Protein AF-A0A3P5XQK7-F1 (afdb_monomer)

Mean predicted aligned error: 13.35 Å

Radius of gyration: 26.43 Å; Cα contacts (8 Å, |Δi|>4): 18; chains: 1; bounding box: 70×14×79 Å

Organism: NCBI:txid2483812

Structure (mmCIF, N/CA/C/O backbone):
data_AF-A0A3P5XQK7-F1
#
_entry.id   AF-A0A3P5XQK7-F1
#
loop_
_atom_site.group_PDB
_atom_site.id
_atom_site.type_symbol
_atom_site.label_atom_id
_atom_site.label_alt_id
_atom_site.label_comp_id
_atom_site.label_asym_id
_atom_site.label_entity_id
_atom_site.label_seq_id
_atom_site.pdbx_PDB_ins_code
_atom_site.Cartn_x
_atom_site.Cartn_y
_atom_site.Cartn_z
_atom_site.occupancy
_atom_site.B_iso_or_equiv
_atom_site.auth_seq_id
_atom_site.auth_comp_id
_atom_site.auth_asym_id
_atom_site.auth_atom_id
_atom_site.pdbx_PDB_model_num
ATOM 1 N N . MET A 1 1 ? -50.147 -5.275 32.684 1.00 55.19 1 MET A N 1
ATOM 2 C CA . MET A 1 1 ? -49.067 -4.260 32.734 1.00 55.19 1 MET A CA 1
ATOM 3 C C . MET A 1 1 ? -47.703 -4.946 32.575 1.00 55.19 1 MET A C 1
ATOM 5 O O . MET A 1 1 ? -46.856 -4.848 33.449 1.00 55.19 1 MET A O 1
ATOM 9 N N . SER A 1 2 ? -47.513 -5.702 31.484 1.00 58.75 2 SER A N 1
ATOM 10 C CA . SER A 1 2 ? -46.367 -6.619 31.289 1.00 58.75 2 SER A CA 1
ATOM 11 C C . SER A 1 2 ? -45.849 -6.693 29.844 1.00 58.75 2 SER A C 1
ATOM 13 O O . SER A 1 2 ? -44.733 -7.165 29.638 1.00 58.75 2 SER A O 1
ATOM 15 N N . ASP A 1 3 ? -46.613 -6.202 28.860 1.00 56.38 3 ASP A N 1
ATOM 16 C CA . ASP A 1 3 ? -46.221 -6.237 27.440 1.00 56.38 3 ASP A CA 1
ATOM 17 C C . ASP A 1 3 ? -45.627 -4.916 26.940 1.00 56.38 3 ASP A C 1
ATOM 19 O O . ASP A 1 3 ? -44.671 -4.926 26.171 1.00 56.38 3 ASP A O 1
ATOM 23 N N . LEU A 1 4 ? -46.084 -3.775 27.465 1.00 57.34 4 LEU A N 1
ATOM 24 C CA . LEU A 1 4 ? -45.554 -2.450 27.105 1.00 57.34 4 LEU A CA 1
ATOM 25 C C . LEU A 1 4 ? -44.097 -2.249 27.559 1.00 57.34 4 LEU A C 1
ATOM 27 O O . LEU A 1 4 ? -43.296 -1.657 26.842 1.00 57.34 4 LEU A O 1
ATOM 31 N N . ALA A 1 5 ? -43.720 -2.807 28.715 1.00 58.62 5 ALA A N 1
ATOM 32 C CA . ALA A 1 5 ? -42.328 -2.807 29.171 1.00 58.62 5 ALA A CA 1
ATOM 33 C C . ALA A 1 5 ? -41.444 -3.732 28.314 1.00 58.62 5 ALA A C 1
ATOM 35 O O . ALA A 1 5 ? -40.270 -3.447 28.104 1.00 58.62 5 ALA A O 1
ATOM 36 N N . ARG A 1 6 ? -42.011 -4.819 27.773 1.00 59.19 6 ARG A N 1
ATOM 37 C CA . ARG A 1 6 ? -41.290 -5.803 26.954 1.00 59.19 6 ARG A CA 1
ATOM 38 C C . ARG A 1 6 ? -41.038 -5.290 25.533 1.00 59.19 6 ARG A C 1
ATOM 40 O O . ARG A 1 6 ? -39.941 -5.468 25.013 1.00 59.19 6 ARG A O 1
ATOM 47 N N . GLN A 1 7 ? -42.016 -4.594 24.950 1.00 58.22 7 GLN A N 1
ATOM 48 C CA . GLN A 1 7 ? -41.923 -4.000 23.612 1.00 58.22 7 GLN A CA 1
ATOM 49 C C . GLN A 1 7 ? -40.925 -2.829 23.558 1.00 58.22 7 GLN A C 1
ATOM 51 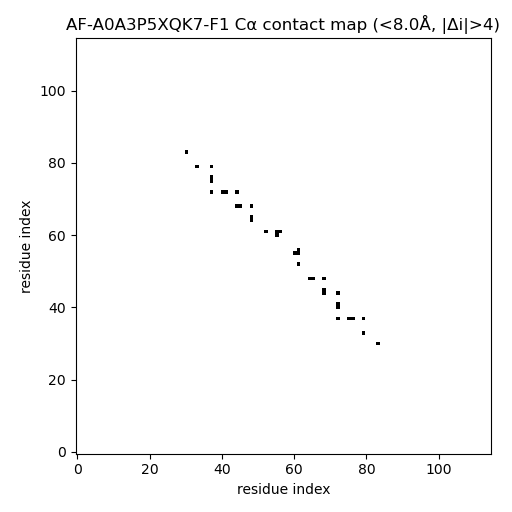O O . GLN A 1 7 ? -40.203 -2.672 22.573 1.00 58.22 7 GLN A O 1
ATOM 56 N N . ASN A 1 8 ? -40.818 -2.053 24.644 1.00 55.12 8 ASN A N 1
ATOM 57 C CA . ASN A 1 8 ? -39.834 -0.974 24.757 1.00 55.12 8 ASN A CA 1
ATOM 58 C C . ASN A 1 8 ? -38.393 -1.520 24.882 1.00 55.12 8 ASN A C 1
ATOM 60 O O . ASN A 1 8 ? -37.475 -1.025 24.235 1.00 55.12 8 ASN A O 1
ATOM 64 N N . VAL A 1 9 ? -38.192 -2.612 25.631 1.00 58.72 9 VAL A N 1
ATOM 65 C CA . VAL A 1 9 ? -36.874 -3.267 25.776 1.00 58.72 9 VAL A CA 1
ATOM 66 C C . VAL A 1 9 ? -36.442 -3.993 24.489 1.00 58.72 9 VAL A C 1
ATOM 68 O O . VAL A 1 9 ? -35.259 -3.971 24.139 1.00 58.72 9 VAL A O 1
ATOM 71 N N . SER A 1 10 ? -37.374 -4.586 23.729 1.00 57.81 10 SER A N 1
ATOM 72 C CA . SER A 1 10 ? -37.054 -5.198 22.427 1.00 57.81 10 SER A CA 1
ATOM 73 C C . SER A 1 10 ? -36.723 -4.168 21.340 1.00 57.81 10 SER A C 1
ATOM 75 O O . SER A 1 10 ? -35.896 -4.440 20.476 1.00 57.81 10 SER A O 1
ATOM 77 N N . GLY A 1 11 ? -37.341 -2.980 21.382 1.00 57.78 11 GLY A N 1
ATOM 78 C CA . GLY A 1 11 ? -37.035 -1.880 20.459 1.00 57.78 11 GLY A 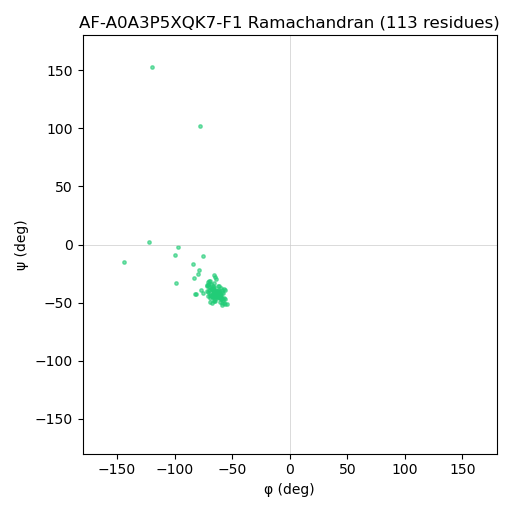CA 1
ATOM 79 C C . GLY A 1 11 ? -35.641 -1.280 20.677 1.00 57.78 11 GLY A C 1
ATOM 80 O O . GLY A 1 11 ? -34.937 -1.001 19.708 1.00 57.78 11 GLY A O 1
ATOM 81 N N . LEU A 1 12 ? -35.209 -1.159 21.937 1.00 59.72 12 LEU A N 1
ATOM 82 C CA . LEU A 1 12 ? -33.872 -0.670 22.304 1.00 59.72 12 LEU A CA 1
ATOM 83 C C . LEU A 1 12 ? -32.763 -1.662 21.911 1.00 59.72 12 LEU A C 1
ATOM 85 O O . LEU A 1 12 ? -31.784 -1.284 21.275 1.00 59.72 12 LEU A O 1
ATOM 89 N N . THR A 1 13 ? -32.958 -2.951 22.204 1.00 62.06 13 THR A N 1
ATOM 90 C CA . THR A 1 13 ? -31.980 -4.010 21.879 1.00 62.06 13 THR A CA 1
ATOM 91 C C . THR A 1 13 ? -31.906 -4.321 20.377 1.00 62.06 13 THR A C 1
ATOM 93 O O . THR A 1 13 ? -30.827 -4.586 19.841 1.00 62.06 13 THR A O 1
ATOM 96 N N . GLY A 1 14 ? -33.033 -4.242 19.662 1.00 61.69 14 GLY A N 1
ATOM 97 C CA . GLY A 1 14 ? -33.084 -4.390 18.206 1.00 61.69 14 GLY A CA 1
ATOM 98 C C . GLY A 1 14 ? -32.367 -3.255 17.466 1.00 61.69 14 GLY A C 1
ATOM 99 O O . GLY A 1 14 ? -31.567 -3.527 16.573 1.00 61.69 14 GLY A O 1
ATOM 100 N N . GLY A 1 15 ? -32.591 -2.001 17.877 1.00 67.31 15 GLY A N 1
ATOM 101 C CA . GLY A 1 15 ? -31.975 -0.820 17.261 1.00 67.31 15 GLY A CA 1
ATOM 102 C C . GLY A 1 15 ? -30.457 -0.731 17.459 1.00 67.31 15 GLY A C 1
ATOM 103 O O . GLY A 1 15 ? -29.732 -0.456 16.502 1.00 67.31 15 GLY A O 1
ATOM 104 N N . GLU A 1 16 ? -29.955 -1.029 18.663 1.00 63.59 16 GLU A N 1
ATOM 105 C CA . GLU A 1 16 ? -28.508 -1.064 18.931 1.00 63.59 16 GLU A CA 1
ATOM 106 C C . GLU A 1 16 ? -27.797 -2.155 18.123 1.00 63.59 16 GLU A C 1
ATOM 108 O O . GLU A 1 16 ? -26.713 -1.925 17.578 1.00 63.59 16 GLU A O 1
ATOM 113 N N . SER A 1 17 ? -28.407 -3.339 18.001 1.00 69.44 17 SER A N 1
ATOM 114 C CA . SER A 1 17 ? -27.805 -4.464 17.277 1.00 69.44 17 SER A CA 1
ATOM 115 C C . SER A 1 17 ? -27.748 -4.254 15.757 1.00 69.44 17 SER A C 1
ATOM 117 O O . SER A 1 17 ? -26.776 -4.680 15.126 1.00 69.44 17 SER A O 1
ATOM 119 N N . ASP A 1 18 ? -28.730 -3.565 15.167 1.00 74.94 18 ASP A N 1
ATOM 120 C CA . ASP A 1 18 ? -28.763 -3.249 13.733 1.00 74.94 18 ASP A CA 1
ATOM 121 C C . ASP A 1 18 ? -27.792 -2.114 13.364 1.00 74.94 18 ASP A C 1
ATOM 123 O O . ASP A 1 18 ? -27.038 -2.214 12.390 1.00 74.94 18 ASP A O 1
ATOM 127 N N . LEU A 1 19 ? -27.719 -1.071 14.199 1.00 74.25 19 LEU A N 1
ATOM 128 C CA . LEU A 1 19 ? -26.748 0.012 14.041 1.00 74.25 19 LEU A CA 1
ATOM 129 C C . LEU A 1 19 ? -25.309 -0.510 14.175 1.00 74.25 19 LEU A C 1
ATOM 131 O O . LEU A 1 19 ? -24.464 -0.244 13.318 1.00 74.25 19 LEU A O 1
ATOM 135 N N . THR A 1 20 ? -25.055 -1.334 15.195 1.00 72.12 20 THR A N 1
ATOM 136 C CA . THR A 1 20 ? -23.758 -1.992 15.411 1.00 72.12 20 THR A CA 1
ATOM 137 C C . THR A 1 20 ? -23.395 -2.902 14.237 1.00 72.12 20 THR A C 1
ATOM 139 O O . THR A 1 20 ? -22.262 -2.863 13.751 1.00 72.12 20 THR A O 1
ATOM 142 N N . ARG A 1 21 ? -24.354 -3.678 13.706 1.00 70.00 21 ARG A N 1
ATOM 143 C CA . ARG A 1 21 ? -24.147 -4.482 12.489 1.00 70.00 21 ARG A CA 1
ATOM 144 C C . ARG A 1 21 ? -23.724 -3.624 11.310 1.00 70.00 21 ARG A C 1
ATOM 146 O O . ARG A 1 21 ? -22.720 -3.949 10.681 1.00 70.00 21 ARG A O 1
ATOM 153 N N . ARG A 1 22 ? -24.456 -2.542 11.028 1.00 69.31 22 ARG A N 1
ATOM 154 C CA . ARG A 1 22 ? -24.185 -1.646 9.895 1.00 69.31 22 ARG A CA 1
ATOM 155 C C . ARG A 1 22 ? -22.793 -1.030 9.967 1.00 69.31 22 ARG A C 1
ATOM 157 O O . ARG A 1 22 ? -22.069 -1.092 8.971 1.00 69.31 22 ARG A O 1
ATOM 164 N N . ILE A 1 23 ? -22.399 -0.530 11.137 1.00 66.44 23 ILE A N 1
ATOM 165 C CA . ILE A 1 23 ? -21.072 0.055 11.378 1.00 66.44 23 ILE A CA 1
ATOM 166 C C . ILE A 1 23 ? -19.967 -0.979 11.113 1.00 66.44 23 ILE A C 1
ATOM 168 O O . ILE A 1 23 ? -19.011 -0.699 10.387 1.00 66.44 23 ILE A O 1
ATOM 172 N N . ILE A 1 24 ? -20.123 -2.208 11.616 1.00 67.75 24 ILE A N 1
ATOM 173 C CA . ILE A 1 24 ? -19.135 -3.280 11.419 1.00 67.75 24 ILE A CA 1
ATOM 174 C C . ILE A 1 24 ? -19.051 -3.704 9.943 1.00 67.75 24 ILE A C 1
ATOM 176 O O . ILE A 1 24 ? -17.952 -3.946 9.436 1.00 67.75 24 ILE A O 1
ATOM 180 N N . THR A 1 25 ? -20.180 -3.775 9.228 1.00 69.31 25 THR A N 1
ATOM 181 C CA . THR A 1 25 ? -20.182 -4.093 7.788 1.00 69.31 25 THR A CA 1
ATOM 182 C C . THR A 1 25 ? -19.559 -3.003 6.926 1.00 69.31 25 THR A C 1
ATOM 184 O O . THR A 1 25 ? -18.847 -3.343 5.983 1.00 69.31 25 THR A O 1
ATOM 187 N N . MET A 1 26 ? -19.781 -1.720 7.235 1.00 70.31 26 MET A N 1
ATOM 188 C CA . MET A 1 26 ? -19.134 -0.621 6.509 1.00 70.31 26 MET A CA 1
ATOM 189 C C . MET A 1 26 ? -17.618 -0.655 6.719 1.00 70.31 26 MET A C 1
ATOM 191 O O . MET A 1 26 ? -16.874 -0.723 5.745 1.00 70.31 26 MET A O 1
ATOM 195 N N . HIS A 1 27 ? -17.158 -0.773 7.969 1.00 69.75 27 HIS A N 1
ATOM 196 C CA . HIS A 1 27 ? -15.726 -0.809 8.271 1.00 69.75 27 HIS A CA 1
ATOM 197 C C . HIS A 1 27 ? -15.005 -1.997 7.612 1.00 69.75 27 HIS A C 1
ATOM 199 O O . HIS A 1 27 ? -13.961 -1.828 6.984 1.00 69.75 27 HIS A O 1
ATOM 205 N N . ARG A 1 28 ? -15.570 -3.213 7.681 1.00 74.75 28 ARG A N 1
ATOM 206 C CA . ARG A 1 28 ? -14.974 -4.386 7.011 1.00 74.75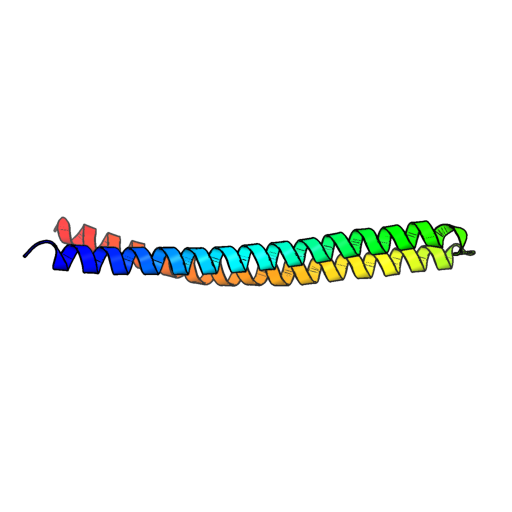 28 ARG A CA 1
ATOM 207 C C . ARG A 1 28 ? -14.910 -4.225 5.495 1.00 74.75 28 ARG A C 1
ATOM 209 O O . ARG A 1 28 ? -13.956 -4.703 4.879 1.00 74.75 28 ARG A O 1
ATOM 216 N N . ARG A 1 29 ? -15.909 -3.578 4.892 1.00 79.25 29 ARG A N 1
ATOM 217 C CA . ARG A 1 29 ? -15.938 -3.329 3.450 1.00 79.25 29 ARG A CA 1
ATOM 218 C C . ARG A 1 29 ? -14.850 -2.342 3.042 1.00 79.25 29 ARG A C 1
ATOM 220 O O . ARG A 1 29 ? -14.129 -2.641 2.097 1.00 79.25 29 ARG A O 1
ATOM 227 N N . ASP A 1 30 ? -14.673 -1.254 3.781 1.00 84.25 30 ASP A N 1
ATOM 228 C CA . ASP A 1 30 ? -13.655 -0.242 3.474 1.00 84.25 30 ASP A CA 1
ATOM 229 C C . ASP A 1 30 ? -12.239 -0.829 3.559 1.00 84.25 30 ASP A C 1
ATOM 231 O O . ASP A 1 30 ? -11.426 -0.643 2.653 1.00 84.25 30 ASP A O 1
ATOM 235 N N . VAL A 1 31 ? -11.975 -1.658 4.577 1.00 86.50 31 VAL A N 1
ATOM 236 C CA . VAL A 1 31 ? -10.704 -2.391 4.706 1.00 86.50 31 VAL A CA 1
ATOM 237 C C . VAL A 1 31 ? -10.512 -3.398 3.566 1.00 86.50 31 VAL A C 1
ATOM 239 O O . VAL A 1 31 ? -9.415 -3.517 3.022 1.00 86.50 31 VAL A O 1
ATOM 242 N N . THR A 1 32 ? -11.569 -4.114 3.171 1.00 88.62 32 THR A N 1
ATOM 243 C CA . THR A 1 32 ? -11.506 -5.088 2.065 1.00 88.62 32 THR A CA 1
ATOM 244 C C . THR A 1 32 ? -11.199 -4.400 0.738 1.00 88.62 32 THR A C 1
ATOM 246 O O . THR A 1 32 ? -10.366 -4.879 -0.028 1.00 88.62 32 THR A O 1
ATOM 249 N N . VAL A 1 33 ? -11.837 -3.258 0.472 1.00 89.81 33 VAL A N 1
ATOM 250 C CA . VAL A 1 33 ? -11.599 -2.460 -0.735 1.00 89.81 33 VAL A CA 1
ATOM 251 C C . VAL A 1 33 ? -10.167 -1.922 -0.745 1.00 89.81 33 VAL A C 1
ATOM 253 O O . VAL A 1 33 ? -9.494 -2.039 -1.766 1.00 89.81 33 VAL A O 1
ATOM 256 N N . ALA A 1 34 ? -9.663 -1.423 0.387 1.00 90.25 34 ALA A N 1
ATOM 257 C CA . ALA A 1 34 ? -8.278 -0.967 0.505 1.00 90.25 34 ALA A CA 1
ATOM 258 C C . ALA A 1 34 ? -7.271 -2.078 0.155 1.00 90.25 34 ALA A C 1
ATOM 260 O O . ALA A 1 34 ? -6.365 -1.865 -0.651 1.00 90.25 34 ALA A O 1
ATOM 261 N N . TRP A 1 35 ? -7.464 -3.291 0.682 1.00 91.12 35 TRP A N 1
ATOM 262 C CA . TRP A 1 35 ? -6.615 -4.437 0.341 1.00 91.12 35 TRP A CA 1
ATOM 263 C C . TRP A 1 35 ? -6.755 -4.881 -1.117 1.00 91.12 35 TRP A C 1
ATOM 265 O O . TRP A 1 35 ? -5.752 -5.226 -1.742 1.00 91.12 35 TRP A O 1
ATOM 275 N N . ALA A 1 36 ? -7.962 -4.838 -1.685 1.00 94.25 36 ALA A N 1
ATOM 276 C CA . ALA A 1 36 ? -8.176 -5.136 -3.099 1.00 94.25 36 ALA A CA 1
ATOM 277 C C . ALA A 1 36 ? -7.411 -4.158 -4.009 1.00 94.25 36 ALA A C 1
ATOM 279 O O . ALA A 1 36 ? -6.795 -4.590 -4.983 1.00 94.25 36 ALA A O 1
ATOM 280 N N . PHE A 1 37 ? -7.382 -2.866 -3.665 1.00 91.44 37 PHE A N 1
ATOM 281 C CA . PHE A 1 37 ? -6.588 -1.865 -4.384 1.00 91.44 37 PHE A CA 1
ATOM 282 C C . PHE A 1 37 ? -5.083 -2.127 -4.290 1.00 91.44 37 PHE A C 1
ATOM 284 O O . PHE A 1 37 ? -4.400 -2.070 -5.312 1.00 91.44 37 PHE A O 1
ATOM 291 N N . VAL A 1 38 ? -4.570 -2.464 -3.100 1.00 95.19 38 VAL A N 1
ATOM 292 C CA . VAL A 1 38 ? -3.152 -2.820 -2.916 1.00 95.19 38 VAL A CA 1
ATOM 293 C C . VAL A 1 38 ? -2.789 -4.015 -3.796 1.00 95.19 38 VAL A C 1
ATOM 295 O O . VAL A 1 38 ? -1.849 -3.935 -4.584 1.00 95.19 38 VAL A O 1
ATOM 298 N N . LEU A 1 39 ? -3.558 -5.104 -3.722 1.00 96.62 39 LEU A N 1
ATOM 299 C CA . LEU A 1 39 ? -3.311 -6.301 -4.529 1.00 96.62 39 LEU A CA 1
ATOM 300 C C . LEU A 1 39 ? -3.393 -6.005 -6.032 1.00 96.62 39 LEU A C 1
ATOM 302 O O . LEU A 1 39 ? -2.524 -6.431 -6.790 1.00 96.62 39 LEU A O 1
ATOM 306 N N . GLY A 1 40 ? -4.393 -5.232 -6.462 1.00 96.81 40 GLY A N 1
ATOM 307 C CA . GLY A 1 40 ? -4.527 -4.803 -7.853 1.00 96.81 40 GLY A CA 1
ATOM 308 C C . GLY A 1 40 ? -3.308 -4.022 -8.348 1.00 96.81 40 GLY A C 1
ATOM 309 O O . GLY A 1 40 ? -2.822 -4.276 -9.450 1.00 96.81 40 GLY A O 1
ATOM 310 N N . LEU A 1 41 ? -2.765 -3.122 -7.523 1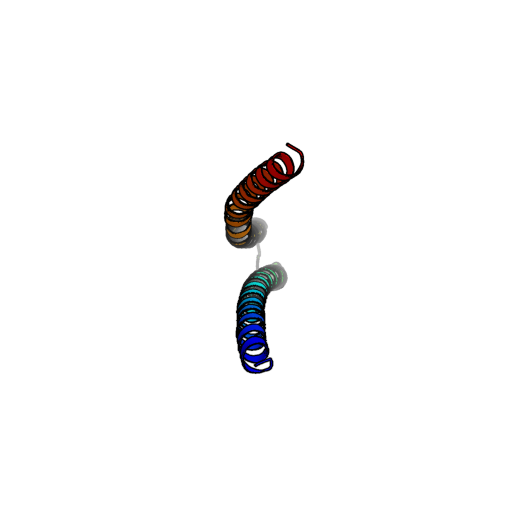.00 96.62 41 LEU A N 1
ATOM 311 C CA . LEU A 1 41 ? -1.560 -2.366 -7.858 1.00 96.62 41 LEU A CA 1
ATOM 312 C C . LEU A 1 41 ? -0.324 -3.271 -7.951 1.00 96.62 41 LEU A C 1
ATOM 314 O O . LEU A 1 41 ? 0.441 -3.145 -8.906 1.00 96.62 41 LEU A O 1
ATOM 318 N N . TRP A 1 42 ? -0.158 -4.213 -7.019 1.00 97.50 42 TRP A N 1
ATOM 319 C CA . TRP A 1 42 ? 0.898 -5.230 -7.076 1.00 97.50 42 TRP A CA 1
ATOM 320 C C . TRP A 1 42 ? 0.866 -6.009 -8.388 1.00 97.50 42 TRP A C 1
ATOM 322 O O . TRP A 1 42 ? 1.877 -6.068 -9.092 1.00 97.50 42 TRP A O 1
ATOM 332 N N . PHE A 1 43 ? -0.299 -6.540 -8.763 1.00 98.06 43 PHE A N 1
ATOM 333 C CA . PHE A 1 43 ? -0.444 -7.269 -10.020 1.00 98.06 43 PHE A CA 1
ATOM 334 C C . PHE A 1 43 ? -0.185 -6.387 -11.238 1.00 98.06 43 PHE A C 1
ATOM 336 O O . PHE A 1 43 ? 0.512 -6.820 -12.151 1.00 98.06 43 PHE A O 1
ATOM 343 N N . SER A 1 44 ? -0.684 -5.150 -11.238 1.00 97.06 44 SER A N 1
ATOM 344 C CA . SER A 1 44 ? -0.473 -4.202 -12.334 1.00 97.06 44 SER A CA 1
ATOM 345 C C . SER A 1 44 ? 1.013 -3.897 -12.552 1.00 97.06 44 SER A C 1
ATOM 347 O O . SER A 1 44 ? 1.519 -4.044 -13.663 1.00 97.06 44 SER A O 1
ATOM 349 N N . ILE A 1 45 ? 1.750 -3.555 -11.490 1.00 96.56 45 ILE A N 1
ATOM 350 C CA . ILE A 1 45 ? 3.180 -3.229 -11.587 1.00 96.56 45 ILE A CA 1
ATOM 351 C C . ILE A 1 45 ? 4.005 -4.450 -12.010 1.00 96.56 45 ILE A C 1
ATOM 353 O O . ILE A 1 45 ? 4.869 -4.323 -12.877 1.00 96.56 45 ILE A O 1
ATOM 357 N N . ILE A 1 46 ? 3.729 -5.636 -11.456 1.00 95.81 46 ILE A N 1
ATOM 358 C CA . ILE A 1 46 ? 4.420 -6.875 -11.853 1.00 95.81 46 ILE A CA 1
ATOM 359 C C . ILE A 1 46 ? 4.129 -7.210 -13.318 1.00 95.81 46 ILE A C 1
ATOM 361 O O . ILE A 1 46 ? 5.046 -7.530 -14.073 1.00 95.81 46 ILE A O 1
ATOM 365 N N . PHE A 1 47 ? 2.868 -7.108 -13.737 1.00 96.44 47 PHE A N 1
ATOM 366 C CA . PHE A 1 47 ? 2.466 -7.342 -15.119 1.00 96.44 47 PHE A CA 1
ATOM 367 C C . PHE A 1 47 ? 3.202 -6.402 -16.078 1.00 96.44 47 PHE A C 1
ATOM 369 O O . PHE A 1 47 ? 3.782 -6.860 -17.063 1.00 96.44 47 PHE A O 1
ATOM 376 N N . VAL A 1 48 ? 3.250 -5.104 -15.760 1.00 94.81 48 VAL A N 1
ATOM 377 C CA . VAL A 1 48 ? 3.996 -4.116 -16.548 1.00 94.81 48 VAL A CA 1
ATOM 378 C C . VAL A 1 48 ? 5.484 -4.460 -16.580 1.00 94.81 48 VAL A C 1
ATOM 380 O O . VAL A 1 48 ? 6.087 -4.418 -17.651 1.00 94.81 48 VAL A O 1
ATOM 383 N N . ALA A 1 49 ? 6.080 -4.855 -15.453 1.00 93.50 49 ALA A N 1
ATOM 384 C CA . ALA A 1 49 ? 7.494 -5.216 -15.386 1.00 93.50 49 ALA A CA 1
ATOM 385 C C . ALA A 1 49 ? 7.845 -6.408 -16.287 1.00 93.50 49 ALA A C 1
ATOM 387 O O . ALA A 1 49 ? 8.866 -6.381 -16.971 1.00 93.50 49 ALA A O 1
ATOM 388 N N . ILE A 1 50 ? 6.981 -7.424 -16.333 1.00 94.62 50 ILE A N 1
ATOM 389 C CA . ILE A 1 50 ? 7.150 -8.586 -17.213 1.00 94.62 50 ILE A CA 1
ATOM 390 C C . ILE A 1 50 ? 6.947 -8.175 -18.675 1.00 94.62 50 ILE A C 1
ATOM 392 O O . ILE A 1 50 ? 7.791 -8.467 -19.521 1.00 94.62 50 ILE A O 1
ATOM 396 N N . GLY A 1 51 ? 5.856 -7.465 -18.975 1.00 94.06 51 GLY A N 1
ATOM 397 C CA . GLY A 1 51 ? 5.496 -7.078 -20.341 1.00 94.06 51 GLY A CA 1
ATOM 398 C C . GLY A 1 51 ? 6.488 -6.113 -20.991 1.00 94.06 51 GLY A C 1
ATOM 399 O O . GLY A 1 51 ? 6.665 -6.128 -22.206 1.00 94.06 51 GLY A O 1
ATOM 400 N N . THR A 1 52 ? 7.180 -5.303 -20.192 1.00 92.38 52 THR A N 1
ATOM 401 C CA . THR A 1 52 ? 8.174 -4.339 -2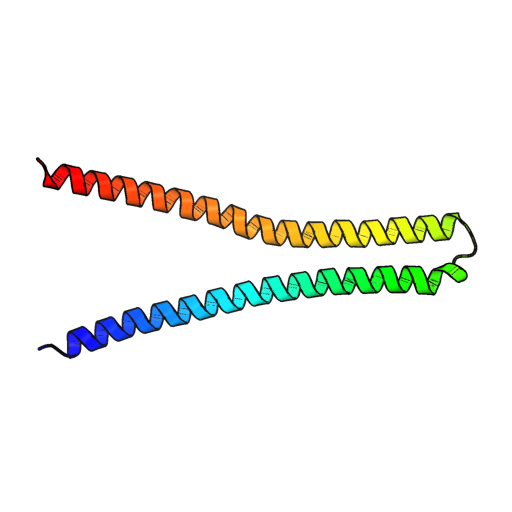0.687 1.00 92.38 52 THR A CA 1
ATOM 402 C C . THR A 1 52 ? 9.613 -4.849 -20.609 1.00 92.38 52 THR A C 1
ATOM 404 O O . THR A 1 52 ? 10.523 -4.166 -21.077 1.00 92.38 52 THR A O 1
ATOM 407 N N . TRP A 1 53 ? 9.856 -6.056 -20.087 1.00 90.25 53 TRP A N 1
ATOM 408 C CA . TRP A 1 53 ? 11.211 -6.564 -19.848 1.00 90.25 53 TRP A CA 1
ATOM 409 C C . TRP A 1 53 ? 12.077 -6.638 -21.116 1.00 90.25 53 TRP A C 1
ATOM 411 O O . TRP A 1 53 ? 13.257 -6.277 -21.095 1.00 90.25 53 TRP A O 1
ATOM 421 N N . SER A 1 54 ? 11.488 -7.071 -22.235 1.00 89.19 54 SER A N 1
ATOM 422 C CA . SER A 1 54 ? 12.146 -7.113 -23.548 1.00 89.19 54 SER A CA 1
ATOM 423 C C . SER A 1 54 ? 12.201 -5.747 -24.239 1.00 89.19 54 SER A C 1
ATOM 425 O O . SER A 1 54 ? 13.061 -5.539 -25.092 1.00 89.19 54 SER A O 1
ATOM 427 N N . LEU A 1 55 ? 11.322 -4.815 -23.856 1.00 88.56 55 LEU A N 1
ATOM 428 C CA . LEU A 1 55 ? 11.288 -3.442 -24.369 1.00 88.56 55 LEU A CA 1
ATOM 429 C C . LEU A 1 55 ? 12.341 -2.552 -23.707 1.00 88.56 55 LEU A C 1
ATOM 431 O O . LEU A 1 55 ? 12.756 -1.573 -24.315 1.00 88.56 55 LEU A O 1
ATOM 435 N N . ALA A 1 56 ? 12.778 -2.882 -22.487 1.00 86.94 56 ALA A N 1
ATOM 436 C CA . ALA A 1 56 ? 13.866 -2.210 -21.787 1.00 86.94 56 ALA A CA 1
ATOM 437 C C . ALA A 1 56 ? 15.227 -2.690 -22.345 1.00 86.94 56 ALA A C 1
ATOM 439 O O . ALA A 1 56 ? 15.688 -3.788 -21.996 1.00 86.94 56 ALA A O 1
ATOM 440 N N . PRO A 1 57 ? 15.895 -1.887 -23.200 1.00 82.81 57 PRO A N 1
ATOM 441 C CA . PRO A 1 57 ? 17.022 -2.357 -24.003 1.00 82.81 57 PRO A CA 1
ATOM 442 C C . PRO A 1 57 ? 18.348 -2.320 -23.234 1.00 82.81 57 PRO A C 1
ATOM 444 O O . PRO A 1 57 ? 19.313 -2.968 -23.627 1.00 82.81 57 PRO A O 1
ATOM 447 N N . THR A 1 58 ? 18.408 -1.577 -22.124 1.00 93.31 58 THR A N 1
ATOM 448 C CA . THR A 1 58 ? 19.613 -1.394 -21.310 1.00 93.31 58 THR A CA 1
ATOM 449 C C . THR A 1 58 ? 19.402 -1.893 -19.884 1.00 93.31 58 THR A C 1
ATOM 451 O O . THR A 1 58 ? 18.291 -1.862 -19.348 1.00 93.31 58 THR A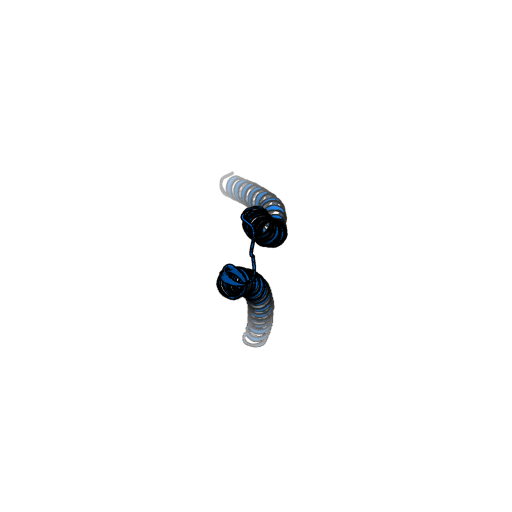 O 1
ATOM 454 N N . GLY A 1 59 ? 20.493 -2.306 -19.231 1.00 91.25 59 GLY A N 1
ATOM 455 C CA . GLY A 1 59 ? 20.467 -2.671 -17.811 1.00 91.25 59 GLY A CA 1
ATOM 456 C C . GLY A 1 59 ? 19.959 -1.528 -16.925 1.00 91.25 59 GLY A C 1
ATOM 457 O O . GLY A 1 59 ? 19.159 -1.763 -16.028 1.00 91.25 59 GLY A O 1
ATOM 458 N N . GLY A 1 60 ? 20.330 -0.281 -17.241 1.00 93.69 60 GLY A N 1
ATOM 459 C CA . GLY A 1 60 ? 19.858 0.904 -16.519 1.00 93.69 60 GLY A CA 1
ATOM 460 C C . GLY A 1 60 ? 18.340 1.091 -16.582 1.00 93.69 60 GLY A C 1
ATOM 461 O O . GLY A 1 60 ? 17.722 1.354 -15.554 1.00 93.69 60 GLY A O 1
ATOM 462 N N . ALA A 1 61 ? 17.721 0.884 -17.750 1.00 91.88 61 ALA A N 1
ATOM 463 C CA . ALA A 1 61 ? 16.267 0.971 -17.893 1.00 91.88 61 ALA A CA 1
ATOM 464 C C . ALA A 1 61 ? 15.541 -0.097 -17.058 1.00 91.88 61 ALA A C 1
ATOM 466 O O . ALA A 1 61 ? 14.540 0.203 -16.411 1.00 91.88 61 ALA A O 1
ATOM 467 N N . ARG A 1 62 ? 16.076 -1.325 -17.010 1.00 93.81 62 ARG A N 1
ATOM 468 C CA . ARG A 1 62 ? 15.524 -2.408 -16.176 1.00 93.81 62 ARG A CA 1
ATOM 469 C C . ARG A 1 62 ? 15.652 -2.093 -14.689 1.00 93.81 62 ARG A C 1
ATOM 471 O O . ARG A 1 62 ? 14.685 -2.249 -13.953 1.00 93.81 62 ARG A O 1
ATOM 478 N N . THR A 1 63 ? 16.807 -1.593 -14.255 1.00 95.12 63 THR A N 1
ATOM 479 C CA . THR A 1 63 ? 17.013 -1.162 -12.866 1.00 95.12 63 THR A CA 1
ATOM 480 C C . THR A 1 63 ? 16.060 -0.032 -12.485 1.00 95.12 63 THR A C 1
ATOM 482 O O . THR A 1 63 ? 15.428 -0.104 -11.435 1.00 95.12 63 THR A O 1
ATOM 485 N N . ALA A 1 64 ? 15.896 0.980 -13.343 1.00 94.56 64 ALA A N 1
ATOM 486 C CA . ALA A 1 64 ? 14.962 2.078 -13.106 1.00 94.56 64 ALA A CA 1
ATOM 487 C C . ALA A 1 64 ? 13.511 1.585 -13.009 1.00 94.56 64 ALA A C 1
ATOM 489 O O . ALA A 1 64 ? 12.780 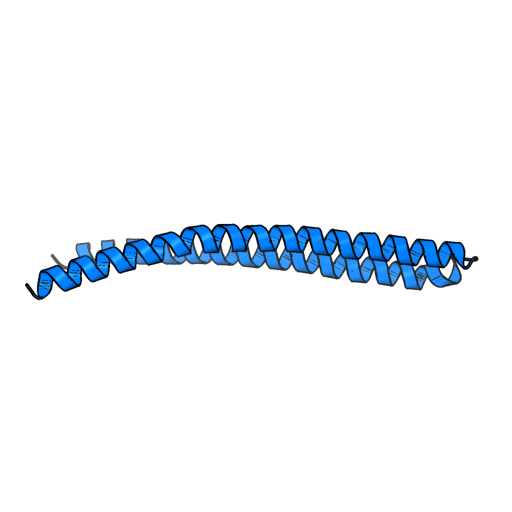2.008 -12.116 1.00 94.56 64 ALA A O 1
ATOM 490 N N . LEU A 1 65 ? 13.115 0.649 -13.875 1.00 94.44 65 LEU A N 1
ATOM 491 C CA . LEU A 1 65 ? 11.795 0.030 -13.835 1.00 94.44 65 LEU A CA 1
ATOM 492 C C . LEU A 1 65 ? 11.557 -0.740 -12.529 1.00 94.44 65 LEU A C 1
ATOM 494 O O . LEU A 1 65 ? 10.507 -0.582 -11.908 1.00 94.44 65 LEU A O 1
ATOM 498 N N . LEU A 1 66 ? 12.533 -1.537 -12.087 1.00 95.25 66 LEU A N 1
ATOM 499 C CA . LEU A 1 66 ? 12.427 -2.311 -10.850 1.00 95.25 66 LEU A CA 1
ATOM 500 C C . LEU A 1 66 ? 12.384 -1.407 -9.615 1.00 95.25 66 LEU A C 1
ATOM 502 O O . LEU A 1 66 ? 11.536 -1.607 -8.750 1.00 95.25 66 LEU A O 1
ATOM 506 N N . ILE A 1 67 ? 13.255 -0.396 -9.542 1.00 97.44 67 ILE A N 1
ATOM 507 C CA . ILE A 1 67 ? 13.284 0.548 -8.417 1.00 97.44 67 ILE A CA 1
ATOM 508 C C . ILE A 1 67 ? 12.003 1.381 -8.395 1.00 97.44 67 ILE A C 1
ATOM 510 O O . ILE A 1 67 ? 11.363 1.478 -7.352 1.00 97.44 67 ILE A O 1
ATOM 514 N N . GLY A 1 68 ? 11.595 1.947 -9.533 1.00 96.19 68 GLY A N 1
ATOM 515 C CA . GLY A 1 68 ? 10.372 2.742 -9.632 1.00 96.19 68 GLY A CA 1
ATOM 516 C C . GLY A 1 68 ? 9.132 1.935 -9.251 1.00 96.19 68 GLY A C 1
ATOM 517 O O . GLY A 1 68 ? 8.335 2.382 -8.426 1.00 96.19 68 GLY A O 1
ATOM 518 N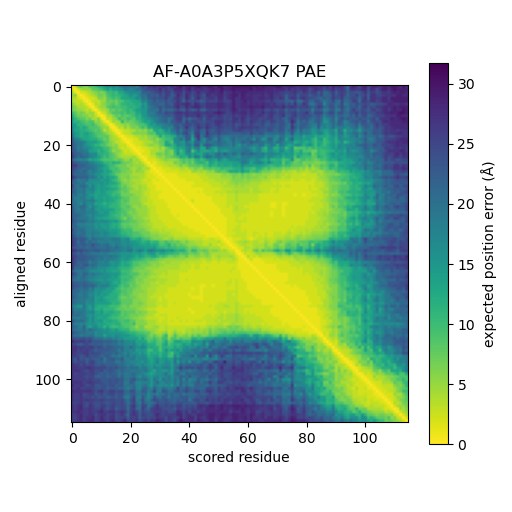 N . GLY A 1 69 ? 9.011 0.713 -9.778 1.00 96.06 69 GLY A N 1
ATOM 519 C CA . GLY A 1 69 ? 7.941 -0.213 -9.413 1.00 96.06 69 GLY A CA 1
ATOM 520 C C . GLY A 1 69 ? 7.950 -0.560 -7.922 1.00 96.06 69 GLY A C 1
ATOM 521 O O . GLY A 1 69 ? 6.917 -0.459 -7.265 1.00 96.06 69 GLY A O 1
ATOM 522 N N . ALA A 1 70 ? 9.113 -0.898 -7.360 1.00 97.19 70 ALA A N 1
ATOM 523 C CA . ALA A 1 70 ? 9.247 -1.218 -5.940 1.00 97.19 70 ALA A CA 1
ATOM 524 C C . ALA A 1 70 ? 8.876 -0.034 -5.035 1.00 97.19 70 ALA A C 1
ATOM 526 O O . ALA A 1 70 ? 8.153 -0.220 -4.059 1.00 97.19 70 ALA A O 1
ATOM 527 N N . VAL A 1 71 ? 9.312 1.185 -5.371 1.00 98.00 71 VAL A N 1
ATOM 528 C CA . VAL A 1 71 ? 8.960 2.408 -4.635 1.00 98.00 71 VAL A CA 1
ATOM 529 C C . VAL A 1 71 ? 7.446 2.601 -4.628 1.00 98.00 71 VAL A C 1
ATOM 531 O O . VAL A 1 71 ? 6.859 2.744 -3.558 1.00 98.00 71 VAL A O 1
ATOM 534 N N . VAL A 1 72 ? 6.791 2.534 -5.791 1.00 96.19 72 VAL A N 1
ATOM 535 C CA . VAL A 1 72 ? 5.329 2.673 -5.879 1.00 96.19 72 VAL A CA 1
ATOM 536 C C . VAL A 1 72 ? 4.626 1.640 -4.998 1.00 96.19 72 VAL A C 1
ATOM 538 O O . VAL A 1 72 ? 3.750 2.003 -4.214 1.00 96.19 72 VAL A O 1
ATOM 541 N N . LEU A 1 73 ? 5.033 0.372 -5.070 1.00 96.88 73 LEU A N 1
ATOM 542 C CA . LEU A 1 73 ? 4.401 -0.707 -4.310 1.00 96.88 73 LEU A CA 1
ATOM 543 C C . LEU A 1 73 ? 4.597 -0.568 -2.802 1.00 96.88 73 LEU A C 1
ATOM 545 O O . LEU A 1 73 ? 3.630 -0.677 -2.044 1.00 96.88 73 LEU A O 1
ATOM 549 N N . ILE A 1 74 ? 5.825 -0.306 -2.358 1.00 97.06 74 ILE A N 1
ATOM 550 C CA . ILE A 1 74 ? 6.158 -0.222 -0.934 1.00 97.06 74 ILE A CA 1
ATOM 551 C C . ILE A 1 74 ? 5.481 0.994 -0.305 1.00 97.06 74 ILE A C 1
ATOM 553 O O . ILE A 1 74 ? 4.795 0.845 0.705 1.00 97.06 74 ILE A O 1
ATOM 557 N N . PHE A 1 75 ? 5.620 2.180 -0.904 1.00 96.62 75 PHE A N 1
ATOM 558 C CA . PHE A 1 75 ? 5.036 3.397 -0.338 1.00 96.62 75 PHE A CA 1
ATOM 559 C C . PHE A 1 75 ? 3.508 3.360 -0.354 1.00 96.62 75 PHE A C 1
ATOM 561 O O . PHE A 1 75 ? 2.884 3.761 0.626 1.00 96.62 75 PHE A O 1
ATOM 568 N N . ASN A 1 76 ? 2.891 2.834 -1.416 1.00 95.38 76 ASN A N 1
ATOM 569 C CA . ASN A 1 76 ? 1.437 2.706 -1.467 1.00 95.38 76 ASN A CA 1
ATOM 570 C C . ASN A 1 76 ? 0.914 1.717 -0.411 1.00 95.38 76 ASN A C 1
ATOM 572 O O . ASN A 1 76 ? -0.025 2.034 0.319 1.00 95.38 76 ASN A O 1
ATOM 576 N N . THR A 1 77 ? 1.576 0.565 -0.260 1.00 95.31 77 THR A N 1
ATOM 577 C CA . THR A 1 77 ? 1.224 -0.421 0.773 1.00 95.31 77 THR A CA 1
ATOM 578 C C . THR A 1 77 ? 1.413 0.168 2.175 1.00 95.31 77 THR A C 1
ATOM 580 O O . THR A 1 77 ? 0.539 0.020 3.027 1.00 95.31 77 THR A O 1
ATOM 583 N N . ALA A 1 78 ? 2.512 0.890 2.416 1.00 95.06 78 ALA A N 1
ATOM 584 C CA . ALA A 1 78 ? 2.783 1.549 3.692 1.00 95.06 78 ALA A CA 1
ATOM 585 C C . ALA A 1 78 ? 1.744 2.629 4.027 1.00 95.06 78 ALA A C 1
ATOM 587 O O . ALA A 1 78 ? 1.309 2.703 5.171 1.00 95.06 78 ALA A O 1
ATOM 588 N N . ALA A 1 79 ? 1.300 3.424 3.049 1.00 92.69 79 ALA A N 1
ATOM 589 C CA . ALA A 1 79 ? 0.267 4.438 3.252 1.00 92.69 79 ALA A CA 1
ATOM 590 C C . ALA A 1 79 ? -1.080 3.818 3.665 1.00 92.69 79 ALA A C 1
ATOM 592 O O . ALA A 1 79 ? -1.709 4.282 4.616 1.00 92.69 79 ALA A O 1
ATOM 593 N N . ILE A 1 80 ? -1.496 2.731 3.005 1.00 90.44 80 ILE A N 1
ATOM 594 C CA . ILE A 1 80 ? -2.707 1.985 3.379 1.00 90.44 80 ILE A CA 1
ATOM 595 C C . ILE A 1 80 ? -2.544 1.352 4.767 1.00 90.44 80 ILE A C 1
ATOM 597 O O . ILE A 1 80 ? -3.445 1.448 5.596 1.00 90.44 80 ILE A O 1
ATOM 601 N N . LEU A 1 81 ? -1.392 0.744 5.066 1.00 89.62 81 LEU A N 1
ATOM 602 C CA . LEU A 1 81 ? -1.120 0.180 6.392 1.00 89.62 81 LEU A CA 1
ATOM 603 C C . LEU A 1 81 ? -1.113 1.249 7.487 1.00 89.62 81 LEU A C 1
ATOM 605 O O . LEU A 1 81 ? -1.629 0.991 8.569 1.00 89.62 81 LEU A O 1
ATOM 609 N N . ALA A 1 82 ? -0.572 2.437 7.219 1.00 89.62 82 ALA A N 1
ATOM 610 C CA . ALA A 1 82 ? -0.592 3.563 8.144 1.00 89.62 82 ALA A CA 1
ATOM 611 C C . ALA A 1 82 ? -2.026 4.044 8.394 1.00 89.62 82 ALA A C 1
ATOM 613 O O . ALA A 1 82 ? -2.409 4.218 9.549 1.00 89.62 82 ALA A O 1
ATOM 614 N N . MET A 1 83 ? -2.839 4.155 7.338 1.00 86.69 83 MET A N 1
ATOM 615 C CA . MET A 1 83 ? -4.268 4.448 7.454 1.00 86.69 83 MET A CA 1
ATOM 616 C C . MET A 1 83 ? -4.958 3.409 8.349 1.00 86.69 83 MET A C 1
ATOM 618 O O . MET A 1 83 ? -5.606 3.773 9.322 1.00 86.69 83 MET A O 1
ATOM 622 N N . LEU A 1 84 ? -4.762 2.114 8.084 1.00 82.88 84 LEU A N 1
ATOM 623 C CA . LEU A 1 84 ? -5.365 1.029 8.867 1.00 82.88 84 LEU A CA 1
ATOM 624 C C . LEU A 1 84 ? -4.854 0.966 10.315 1.00 82.88 84 LEU A C 1
ATOM 626 O O . LEU A 1 84 ? -5.614 0.630 11.223 1.00 82.88 84 LEU A O 1
ATOM 630 N N . ARG A 1 85 ? -3.569 1.257 10.540 1.00 81.75 85 ARG A N 1
ATOM 631 C CA . ARG A 1 85 ? -2.946 1.254 11.867 1.00 81.75 85 ARG A CA 1
ATOM 632 C C . ARG A 1 85 ? -3.465 2.402 12.722 1.00 81.75 85 ARG A C 1
ATOM 634 O O . ARG A 1 85 ? -3.818 2.154 13.870 1.00 81.75 85 ARG A O 1
ATOM 641 N N . HIS A 1 86 ? -3.563 3.603 12.159 1.00 71.50 86 HIS A N 1
ATOM 642 C CA . HIS A 1 86 ? -4.065 4.777 12.868 1.00 71.50 86 HIS A CA 1
ATOM 643 C C . HIS A 1 86 ? -5.473 4.531 13.439 1.00 71.50 86 HIS A C 1
ATOM 645 O O . HIS A 1 86 ? -5.714 4.804 14.608 1.00 71.50 86 HIS A O 1
ATOM 651 N N . TYR A 1 87 ? -6.344 3.841 12.693 1.00 68.19 87 TYR A N 1
ATOM 652 C CA . TYR A 1 87 ? -7.672 3.435 13.177 1.00 68.19 87 TYR A CA 1
ATOM 653 C C . TYR A 1 87 ? -7.670 2.421 14.330 1.00 68.19 87 TYR A C 1
ATOM 655 O O . TYR A 1 87 ? -8.646 2.350 15.073 1.00 68.19 87 TYR A O 1
ATOM 663 N N . ARG A 1 88 ? -6.629 1.590 14.468 1.00 62.97 88 ARG A N 1
ATOM 664 C CA . ARG A 1 88 ? -6.496 0.644 15.592 1.00 62.97 88 ARG A CA 1
ATOM 665 C C . ARG A 1 88 ? -5.933 1.335 16.828 1.00 62.97 88 ARG A C 1
ATOM 667 O O . ARG A 1 88 ? -6.434 1.108 17.922 1.00 62.97 88 ARG A O 1
ATOM 674 N N . GLU A 1 89 ? -4.929 2.180 16.624 1.00 61.59 89 GLU A N 1
ATOM 675 C CA . GLU A 1 89 ? -4.224 2.914 17.678 1.00 61.59 89 GLU A CA 1
ATOM 676 C C . GLU A 1 89 ? -5.165 3.925 18.363 1.00 61.59 89 GLU A C 1
ATOM 678 O O . GLU A 1 89 ? -5.229 3.959 19.591 1.00 61.59 89 GLU A O 1
ATOM 683 N N . ASP A 1 90 ? -6.022 4.613 17.595 1.00 59.66 90 ASP A N 1
ATOM 684 C CA . ASP A 1 90 ? -7.077 5.485 18.138 1.00 59.66 90 ASP A CA 1
ATOM 685 C C . ASP A 1 90 ? -8.136 4.709 18.946 1.00 59.66 90 ASP A C 1
ATOM 687 O O . ASP A 1 90 ? -8.724 5.226 19.897 1.00 59.66 90 ASP A O 1
ATOM 691 N N . ARG A 1 91 ? -8.378 3.437 18.602 1.00 59.97 91 ARG A N 1
ATOM 692 C CA . ARG A 1 91 ? -9.391 2.595 19.252 1.00 59.97 91 ARG A CA 1
ATOM 693 C C . ARG A 1 91 ? -8.900 1.991 20.568 1.00 59.97 91 ARG A C 1
ATOM 695 O O . ARG A 1 91 ? -9.655 1.952 21.537 1.00 59.97 91 ARG A O 1
ATOM 702 N N . ASP A 1 92 ? -7.660 1.512 20.600 1.00 60.09 92 ASP A N 1
ATOM 703 C CA . ASP A 1 92 ? -7.066 0.886 21.786 1.00 60.09 92 ASP A CA 1
ATOM 704 C C . ASP A 1 92 ? -6.814 1.923 22.896 1.00 60.09 92 ASP A C 1
ATOM 706 O O . ASP A 1 92 ? -6.992 1.615 24.075 1.00 60.09 92 ASP A O 1
ATOM 710 N N . PHE A 1 93 ? -6.519 3.178 22.532 1.00 59.88 93 PHE A N 1
ATOM 711 C CA . PHE A 1 93 ? -6.448 4.290 23.483 1.00 59.88 93 PHE A CA 1
ATOM 712 C C . PHE A 1 93 ? -7.818 4.620 24.102 1.00 59.88 93 PHE A C 1
ATOM 714 O O . PHE A 1 93 ? -7.929 4.783 25.316 1.00 59.88 93 PHE A O 1
ATOM 721 N N . MET A 1 94 ? -8.880 4.667 23.287 1.00 60.03 94 MET A N 1
ATOM 722 C CA . MET A 1 94 ? -10.221 5.039 23.755 1.00 60.03 94 MET A CA 1
ATOM 723 C C . MET A 1 94 ? -10.867 3.957 24.640 1.00 60.03 94 MET A C 1
ATOM 725 O O . MET A 1 94 ? -11.469 4.281 25.660 1.00 60.03 94 MET A O 1
ATOM 729 N N . TYR A 1 95 ? -10.718 2.672 24.293 1.00 56.94 95 TYR A N 1
ATOM 730 C CA . TYR A 1 95 ? -11.296 1.569 25.076 1.00 56.94 95 TYR A CA 1
ATOM 731 C C . TYR A 1 95 ? -10.437 1.150 26.274 1.00 56.94 95 TYR A C 1
ATOM 733 O O . TYR A 1 95 ? -10.995 0.710 27.275 1.00 56.94 95 TYR A O 1
ATOM 741 N N . GLY A 1 96 ? -9.109 1.306 26.222 1.00 66.56 96 GLY A N 1
ATOM 742 C CA . GLY A 1 96 ? -8.244 1.005 27.368 1.00 66.56 96 GLY A CA 1
ATOM 743 C C . GLY A 1 96 ? -8.608 1.827 28.608 1.00 66.56 96 GLY A C 1
ATOM 744 O O . GLY A 1 96 ? -8.649 1.293 29.714 1.00 66.56 96 GLY A O 1
ATOM 745 N N . LEU A 1 97 ? -8.959 3.100 28.403 1.00 64.75 97 LEU A N 1
ATOM 746 C CA . LEU A 1 97 ? -9.368 4.013 29.468 1.00 64.75 97 LEU A CA 1
ATOM 747 C C . LEU A 1 97 ? -10.766 3.682 30.027 1.00 64.75 97 LEU A C 1
ATOM 749 O O . LEU A 1 97 ? -10.979 3.715 31.237 1.00 64.75 97 LEU A O 1
ATOM 753 N N . ASP A 1 98 ? -11.710 3.313 29.159 1.00 66.19 98 ASP A N 1
ATOM 754 C CA . ASP A 1 98 ? -13.095 3.021 29.552 1.00 66.19 98 ASP A CA 1
ATOM 755 C C . ASP A 1 98 ? -13.212 1.714 30.363 1.00 66.19 98 ASP A C 1
ATOM 757 O O . ASP A 1 98 ? -13.954 1.634 31.342 1.00 66.19 98 ASP A O 1
ATOM 761 N N . ILE A 1 99 ? 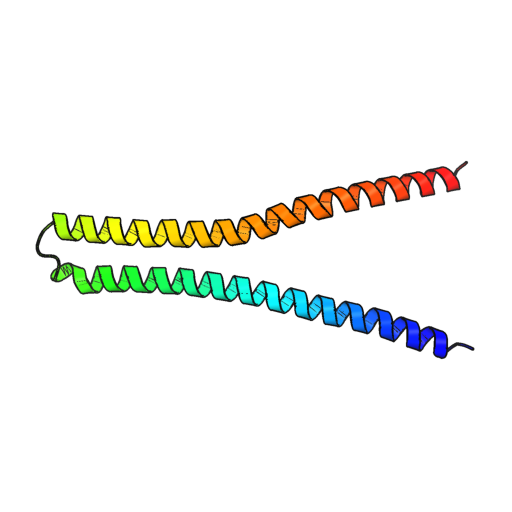-12.408 0.696 30.026 1.00 64.69 99 ILE A N 1
ATOM 762 C CA . ILE A 1 99 ? -12.349 -0.569 30.780 1.00 64.69 99 ILE A CA 1
ATOM 763 C C . ILE A 1 99 ? -11.777 -0.331 32.187 1.00 64.69 99 ILE A C 1
ATOM 765 O O . ILE A 1 99 ? -12.291 -0.884 33.159 1.00 64.69 99 ILE A O 1
ATOM 769 N N . GLN A 1 100 ? -10.768 0.536 32.313 1.00 69.19 100 GLN A N 1
ATOM 770 C CA . GLN A 1 100 ? -10.145 0.864 33.595 1.00 69.19 100 GLN A CA 1
ATOM 771 C C . GLN A 1 100 ? -11.123 1.598 34.533 1.00 69.19 100 GLN A C 1
ATOM 773 O O . GLN A 1 100 ? -11.233 1.242 35.707 1.00 69.19 100 GLN A O 1
ATOM 778 N N . PHE A 1 101 ? -11.923 2.535 34.011 1.00 70.75 101 PHE A N 1
ATOM 779 C CA . PHE A 1 101 ? -12.977 3.195 34.793 1.00 70.75 101 PHE A CA 1
ATOM 780 C C . PHE A 1 101 ? -14.133 2.256 35.170 1.00 70.75 101 PHE A C 1
ATOM 782 O O . PHE A 1 101 ? -14.677 2.348 36.276 1.00 70.75 101 PHE A O 1
ATOM 789 N N . LEU A 1 102 ? -14.518 1.336 34.279 1.00 68.44 102 LEU A N 1
ATOM 790 C CA . LEU A 1 102 ? -15.546 0.334 34.571 1.00 68.44 102 LEU A CA 1
ATOM 791 C C . LEU A 1 102 ? -15.103 -0.647 35.662 1.00 68.44 102 LEU A C 1
ATOM 793 O O . LEU A 1 102 ? -15.927 -1.012 36.507 1.00 68.44 102 LEU A O 1
ATOM 797 N N . ASP A 1 103 ? -13.830 -1.041 35.675 1.00 75.19 103 ASP A N 1
ATOM 798 C CA . ASP A 1 103 ? -13.261 -1.904 36.711 1.00 75.19 103 ASP A CA 1
ATOM 799 C C . ASP A 1 103 ? -13.171 -1.185 38.065 1.00 75.19 103 ASP A C 1
ATOM 801 O O . ASP A 1 103 ? -13.618 -1.734 39.077 1.00 75.19 103 ASP A O 1
ATOM 805 N N . GLU A 1 104 ? -12.729 0.076 38.094 1.00 78.38 104 GLU A N 1
ATOM 806 C CA . GLU A 1 104 ? -12.717 0.901 39.312 1.00 78.38 104 GLU A CA 1
ATOM 807 C C . GLU A 1 104 ? -14.127 1.084 39.902 1.00 78.38 104 GLU A C 1
ATOM 809 O O . GLU A 1 104 ? -14.344 0.921 41.109 1.00 78.38 104 GLU A O 1
ATOM 814 N N . ALA A 1 105 ? -15.130 1.340 39.057 1.00 75.88 105 ALA A N 1
ATOM 815 C CA . ALA A 1 105 ? -16.521 1.452 39.487 1.00 75.88 105 ALA A CA 1
ATOM 816 C C . ALA A 1 105 ? -17.089 0.118 40.010 1.00 75.88 105 ALA A C 1
ATOM 818 O O . ALA A 1 105 ? -17.930 0.104 40.920 1.00 75.88 105 ALA A O 1
ATOM 819 N N . ARG A 1 106 ? -16.642 -1.018 39.458 1.00 76.69 106 ARG A N 1
ATOM 820 C CA . ARG A 1 106 ? -17.045 -2.364 39.898 1.00 76.69 106 ARG A CA 1
ATOM 821 C C . ARG A 1 106 ? -16.458 -2.719 41.257 1.00 76.69 106 ARG A C 1
ATOM 823 O O . ARG A 1 106 ? -17.195 -3.224 42.109 1.00 76.69 106 ARG A O 1
ATOM 830 N N . GLU A 1 107 ? -15.182 -2.425 41.471 1.00 74.94 107 GLU A N 1
ATOM 831 C CA . GLU A 1 107 ? -14.487 -2.646 42.743 1.00 74.94 107 GLU A CA 1
ATOM 832 C C . GLU A 1 107 ? -15.077 -1.762 43.853 1.00 74.94 107 GLU A C 1
ATOM 834 O O . GLU A 1 107 ? -15.410 -2.263 44.932 1.00 74.94 107 GLU A O 1
ATOM 839 N N . ALA A 1 108 ? -15.381 -0.492 43.557 1.00 73.56 108 ALA A N 1
ATOM 840 C CA . ALA A 1 108 ? -16.086 0.398 44.483 1.00 73.56 108 ALA A CA 1
ATOM 841 C C . ALA A 1 108 ? -17.476 -0.141 44.884 1.00 73.56 108 ALA A C 1
ATOM 843 O O . ALA A 1 108 ? -17.894 -0.037 46.041 1.00 73.56 108 ALA A O 1
ATOM 844 N N . LYS A 1 109 ? -18.201 -0.772 43.948 1.00 70.38 109 LYS A N 1
ATOM 845 C CA . LYS A 1 109 ? -19.501 -1.409 44.227 1.00 70.38 109 LYS A CA 1
ATOM 846 C C . LYS A 1 109 ? -19.374 -2.690 45.055 1.00 70.38 109 LYS A C 1
ATOM 848 O O . LYS A 1 109 ? -20.259 -2.968 45.865 1.00 70.38 109 LYS A O 1
ATOM 853 N N . LYS A 1 110 ? -18.312 -3.475 44.850 1.00 67.75 110 LYS A N 1
ATOM 854 C CA . LYS A 1 110 ? -18.025 -4.703 45.612 1.00 67.75 110 LYS A CA 1
ATOM 855 C C . LYS A 1 110 ? -17.634 -4.398 47.056 1.00 67.75 110 LYS A C 1
ATOM 857 O O . LYS A 1 110 ? -18.149 -5.067 47.955 1.00 67.75 110 LYS A O 1
ATOM 862 N N . GLY A 1 111 ? -16.810 -3.369 47.270 1.00 62.16 111 GLY A N 1
ATOM 863 C CA . GLY A 1 111 ? -16.421 -2.897 48.603 1.00 62.16 111 GLY A CA 1
ATOM 864 C C . GLY A 1 111 ? -17.614 -2.411 49.429 1.00 62.16 111 GLY A C 1
ATOM 865 O O . GLY A 1 111 ? -17.709 -2.700 50.614 1.00 62.16 111 GLY A O 1
ATOM 866 N N . ARG A 1 112 ? -18.603 -1.781 48.784 1.00 58.91 112 ARG A N 1
ATOM 867 C CA . ARG A 1 112 ? -19.830 -1.293 49.440 1.00 58.91 112 ARG A CA 1
ATOM 868 C C . ARG A 1 112 ? -20.849 -2.379 49.808 1.00 58.91 112 ARG A C 1
ATOM 870 O O . ARG A 1 112 ? -21.847 -2.071 50.445 1.00 58.91 112 ARG A O 1
ATOM 877 N N . LYS A 1 113 ? -20.660 -3.617 49.338 1.00 54.59 113 LYS A N 1
ATOM 878 C CA . LYS A 1 113 ? -21.574 -4.747 49.589 1.00 54.59 113 LYS A CA 1
ATOM 879 C C . LYS A 1 113 ? -21.093 -5.682 50.706 1.00 54.59 113 LYS A C 1
ATOM 881 O O . LYS A 1 113 ? -21.839 -6.584 51.071 1.00 54.59 113 LYS A O 1
ATOM 886 N N . HIS A 1 114 ? -19.863 -5.491 51.186 1.00 51.28 114 HIS A N 1
ATOM 887 C CA . HIS A 1 114 ? -19.213 -6.328 52.204 1.00 51.28 114 HIS A CA 1
ATOM 888 C C . HIS A 1 114 ? -18.772 -5.546 53.455 1.00 51.28 114 HIS A C 1
ATOM 890 O O . HIS A 1 114 ? -18.183 -6.148 54.349 1.00 51.28 114 HIS A O 1
ATOM 896 N N . GLY A 1 115 ? -19.043 -4.239 53.516 1.00 46.47 115 GLY A N 1
ATOM 897 C CA . GLY A 1 115 ? -18.977 -3.422 54.734 1.00 46.47 115 GLY A CA 1
ATOM 898 C C . GLY A 1 115 ? -20.376 -2.989 55.134 1.00 46.47 115 GLY A C 1
ATOM 899 O O . GLY A 1 115 ? -20.613 -2.869 56.352 1.00 46.47 115 GLY A O 1
#

Solvent-accessible surface area (backbone atoms only — not comparable to full-atom values): 6376 Å² total; per-residue (Å²): 144,68,59,71,67,49,55,54,52,50,52,53,57,50,51,54,53,51,53,53,48,50,54,53,53,52,54,54,46,56,55,50,50,53,52,51,52,49,52,50,49,52,51,50,48,53,50,50,54,63,74,39,51,83,72,39,88,44,72,65,52,47,50,50,50,51,51,53,45,48,50,55,50,52,54,52,47,48,52,52,49,48,57,58,44,52,63,48,56,60,46,54,58,58,50,56,54,52,53,53,53,53,50,54,55,48,51,57,54,54,56,70,73,78,111

pLDDT: mean 78.58, std 15.2, range [46.47, 98.06]

Secondary structure (DSSP, 8-state):
--SHHHHHHHHHHHHHHHHHHHHHHHHHHHHHHHHHHHHHHHHHHHHHHHHTTTT--SHHHHHHHHHHHHHHHHHHHHHHHHHHHHHHHHHHHHHHHHHHHHHHHHHHHHHTT--

Sequence (115 aa):
MSDLARQNVSGLTGGESDLTRRIITMHRRDVTVAWAFVLGLWFSIIFVAIGTWSLAPTGGARTALLIGGAVVLIFNTAAILAMLRHYREDRDFMYGLDIQFLDEAREAKKGRKHG

Foldseek 3Di:
DPVVVVVVVCVVVVVVVVVVVVVVVVVVVVLVVLVVVLVVLVCVLVVCLVVCVVVQPDPVSNVCSVVVSVCCNVVSVVVSVVVVVVVVVVVCVVVVVVVVVVVVVVVVVVVVVPD